Protein AF-A0A0G9MWK0-F1 (afdb_monomer_lite)

Sequence (85 aa):
MHLCALLAGEGAAATDHAGRAGVPAFVPYDLLDPLARLEGKSGAGAFLSSLPDLRLVSAPPGTLADVDRPEDLQAVAEALARRIA

Radius of gyration: 14.68 Å; chains: 1; bounding box: 30×31×36 Å

Organism: NCBI:txid1581420

Foldseek 3Di:
DQVVVLVPDDAKEAEDDPNWRHPPIDHDPVCPVVQVPDDDDPHCTVVLSPDPPYHYTYDPPLPRQDDPDPVSVVVSVVVVVVVVD

Structure (mmCIF, N/CA/C/O backbone):
data_AF-A0A0G9MWK0-F1
#
_entry.id   AF-A0A0G9MWK0-F1
#
loop_
_atom_site.group_PDB
_atom_site.id
_atom_site.type_symbol
_atom_site.label_atom_id
_atom_site.label_alt_id
_atom_site.label_comp_id
_atom_site.label_asym_id
_atom_site.label_entity_id
_atom_site.label_seq_id
_atom_site.pdbx_PDB_ins_code
_atom_site.Cartn_x
_atom_site.Cartn_y
_atom_site.Cartn_z
_atom_site.occupancy
_atom_site.B_iso_or_equiv
_atom_site.auth_seq_id
_atom_site.auth_comp_id
_atom_site.auth_asym_id
_atom_site.auth_atom_id
_atom_site.pdbx_PDB_model_num
ATOM 1 N N . MET A 1 1 ? 3.122 -15.580 -1.443 1.00 82.50 1 MET A N 1
ATOM 2 C CA . MET A 1 1 ? 2.027 -14.888 -2.160 1.00 82.50 1 MET A CA 1
ATOM 3 C C . MET A 1 1 ? 1.775 -13.542 -1.488 1.00 82.50 1 MET A C 1
ATOM 5 O O . MET A 1 1 ? 1.305 -13.540 -0.361 1.00 82.50 1 MET A O 1
ATOM 9 N N . HIS A 1 2 ? 2.134 -12.422 -2.130 1.00 91.12 2 HIS A N 1
ATOM 10 C CA . HIS A 1 2 ? 2.084 -11.075 -1.530 1.00 91.12 2 HIS A CA 1
ATOM 11 C C . HIS A 1 2 ? 0.657 -10.642 -1.127 1.00 91.12 2 HIS A C 1
ATOM 13 O O . HIS A 1 2 ? 0.444 -10.223 0.005 1.00 91.12 2 HIS A O 1
ATOM 19 N N . LEU A 1 3 ? -0.345 -10.879 -1.986 1.00 90.75 3 LEU A N 1
ATOM 20 C CA . LEU A 1 3 ? -1.754 -10.589 -1.671 1.00 90.75 3 LEU A CA 1
ATOM 21 C C . LEU A 1 3 ? -2.266 -11.360 -0.444 1.00 90.75 3 LEU A C 1
ATOM 23 O O . LEU A 1 3 ? -2.923 -10.787 0.416 1.00 90.75 3 LEU A O 1
ATOM 27 N N . CYS A 1 4 ? -1.920 -12.644 -0.311 1.00 93.69 4 CYS A N 1
ATOM 28 C CA . CYS A 1 4 ? -2.292 -13.422 0.875 1.00 93.69 4 CYS A CA 1
ATOM 29 C C . CYS A 1 4 ? -1.644 -12.872 2.155 1.00 93.69 4 CYS A C 1
ATOM 31 O O . CYS A 1 4 ? -2.242 -12.960 3.219 1.00 93.69 4 CYS A O 1
ATOM 33 N N . ALA A 1 5 ? -0.439 -12.301 2.064 1.00 94.19 5 ALA A N 1
ATOM 34 C CA . ALA A 1 5 ? 0.241 -11.699 3.210 1.00 94.19 5 ALA A CA 1
ATOM 35 C C . ALA A 1 5 ? -0.387 -10.360 3.641 1.00 94.19 5 ALA A C 1
ATOM 37 O O . ALA A 1 5 ? -0.368 -10.049 4.833 1.00 94.19 5 ALA A O 1
ATOM 38 N N . LEU A 1 6 ? -0.982 -9.608 2.705 1.00 94.75 6 LEU A N 1
ATOM 39 C CA . LEU A 1 6 ? -1.796 -8.424 3.015 1.00 94.75 6 LEU A CA 1
ATOM 40 C C . LEU A 1 6 ? -3.089 -8.792 3.756 1.00 94.75 6 LEU A C 1
ATOM 42 O O . LEU A 1 6 ? -3.513 -8.054 4.632 1.00 94.75 6 LEU A O 1
ATOM 46 N N . LEU A 1 7 ? -3.679 -9.949 3.448 1.00 94.38 7 LEU A N 1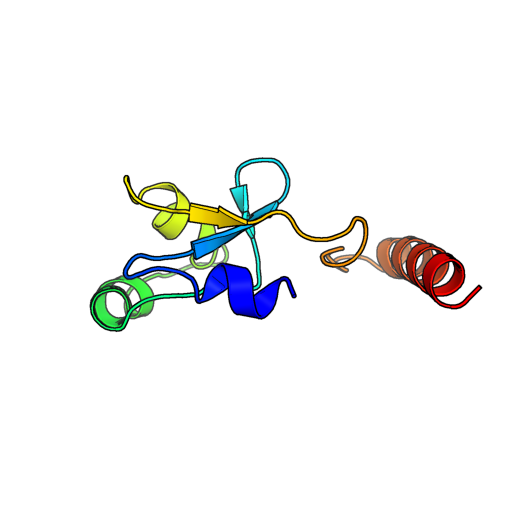
ATOM 47 C CA . LEU A 1 7 ? -4.878 -10.464 4.125 1.00 94.38 7 LEU A CA 1
ATOM 48 C C . LEU A 1 7 ? -4.575 -11.178 5.454 1.00 94.38 7 LEU A C 1
ATOM 50 O O . LEU A 1 7 ? -5.492 -11.584 6.163 1.00 94.38 7 LEU A O 1
ATOM 54 N N . ALA A 1 8 ? -3.300 -11.394 5.783 1.00 90.62 8 ALA A N 1
ATOM 55 C CA . ALA A 1 8 ? -2.902 -12.119 6.981 1.00 90.62 8 ALA A CA 1
ATOM 56 C C . ALA A 1 8 ? -2.959 -11.195 8.208 1.00 90.62 8 ALA A C 1
ATOM 58 O O . ALA A 1 8 ? -1.948 -10.616 8.604 1.00 90.62 8 ALA A O 1
ATOM 59 N N . GLY A 1 9 ? -4.142 -11.050 8.802 1.00 85.75 9 GLY A N 1
ATOM 60 C CA . GLY A 1 9 ? -4.368 -10.275 10.022 1.00 85.75 9 GLY A CA 1
ATOM 61 C C . GLY A 1 9 ? -5.766 -9.664 10.076 1.00 85.75 9 GLY A C 1
ATOM 62 O O . GLY A 1 9 ? -6.538 -9.783 9.132 1.00 85.75 9 GLY A O 1
ATOM 63 N N . GLU A 1 10 ? -6.080 -9.013 11.195 1.00 85.81 10 GLU A N 1
ATOM 64 C CA . GLU A 1 10 ? -7.371 -8.336 11.403 1.00 85.81 10 GLU A CA 1
ATOM 65 C C . GLU A 1 10 ? -7.300 -6.827 11.104 1.00 85.81 10 GLU A C 1
ATOM 67 O O . GLU A 1 10 ? -8.314 -6.207 10.798 1.00 85.81 10 GLU A O 1
ATOM 72 N N . GLY A 1 11 ? -6.098 -6.242 11.158 1.00 93.38 11 GLY A N 1
ATOM 73 C CA . GLY A 1 11 ? -5.855 -4.819 10.914 1.00 93.38 11 GLY A CA 1
ATOM 74 C C . GLY A 1 11 ? -5.539 -4.478 9.457 1.00 93.38 11 GLY A C 1
ATOM 75 O O . GLY A 1 11 ? -5.378 -5.352 8.603 1.00 93.38 11 GLY A O 1
ATOM 76 N N . ALA A 1 12 ? -5.408 -3.180 9.179 1.00 97.44 12 ALA A N 1
ATOM 77 C CA . ALA A 1 12 ? -5.015 -2.700 7.860 1.00 97.44 12 ALA A CA 1
ATOM 78 C C . ALA A 1 12 ? -3.593 -3.153 7.498 1.00 97.44 12 ALA A C 1
ATOM 80 O O . ALA A 1 12 ? -2.683 -3.180 8.334 1.00 97.44 12 ALA A O 1
ATOM 81 N N . ALA A 1 13 ? -3.387 -3.456 6.221 1.00 97.75 13 ALA A N 1
ATOM 82 C CA . ALA A 1 13 ? -2.073 -3.771 5.688 1.00 97.75 13 ALA A CA 1
ATOM 83 C C . ALA A 1 13 ? -1.851 -3.030 4.376 1.00 97.75 13 ALA A C 1
ATOM 85 O O . ALA A 1 13 ? -2.766 -2.879 3.574 1.00 97.75 13 ALA A O 1
ATOM 86 N N . ALA A 1 14 ? -0.629 -2.592 4.127 1.00 96.94 14 ALA A N 1
ATOM 87 C CA . ALA A 1 14 ? -0.252 -1.965 2.874 1.00 96.94 14 ALA A CA 1
ATOM 88 C C . ALA A 1 14 ? 1.041 -2.574 2.363 1.00 96.94 14 ALA A C 1
ATOM 90 O O . ALA A 1 14 ? 1.824 -3.1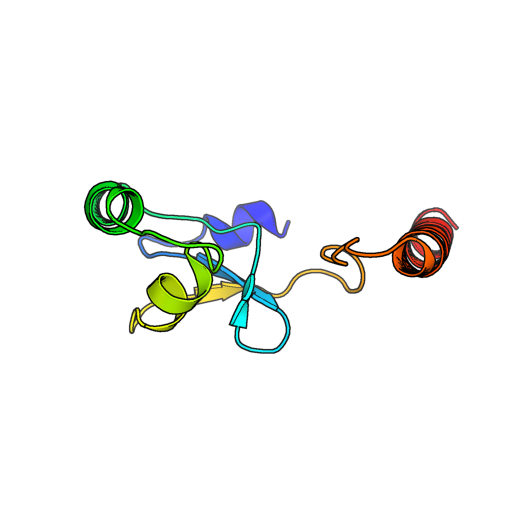68 3.110 1.00 96.94 14 ALA A O 1
ATOM 91 N N . THR A 1 15 ? 1.266 -2.422 1.071 1.00 95.62 15 THR A N 1
ATOM 92 C CA . THR A 1 15 ? 2.546 -2.812 0.513 1.00 95.62 15 THR A CA 1
ATOM 93 C C . THR A 1 15 ? 3.612 -1.820 0.953 1.00 95.62 15 THR A C 1
ATOM 95 O O . THR A 1 15 ? 3.364 -0.617 0.958 1.00 95.62 15 THR A O 1
ATOM 98 N N . ASP A 1 16 ? 4.789 -2.307 1.333 1.00 93.81 16 ASP A N 1
ATOM 99 C CA . ASP A 1 16 ? 5.915 -1.434 1.651 1.00 93.81 16 ASP A CA 1
ATOM 100 C C . ASP A 1 16 ? 6.433 -0.755 0.375 1.00 93.81 16 ASP A C 1
ATOM 102 O O . ASP A 1 16 ? 7.026 -1.398 -0.496 1.00 93.81 16 ASP A O 1
ATOM 106 N N . HIS A 1 17 ? 6.207 0.553 0.279 1.00 89.69 17 HIS A N 1
ATOM 107 C CA . HIS A 1 17 ? 6.767 1.413 -0.750 1.00 89.69 17 HIS A CA 1
ATOM 108 C C . HIS A 1 17 ? 7.774 2.369 -0.104 1.00 89.69 17 HIS A C 1
ATOM 110 O O . HIS A 1 17 ? 7.440 3.489 0.287 1.00 89.69 17 HIS A O 1
ATOM 116 N N . ALA A 1 18 ? 9.015 1.900 0.044 1.00 87.00 18 ALA A N 1
ATOM 117 C CA . ALA A 1 18 ? 10.118 2.660 0.637 1.00 87.00 18 ALA A CA 1
ATOM 118 C C . ALA A 1 18 ? 9.786 3.247 2.029 1.00 87.00 18 ALA A C 1
ATOM 120 O O . ALA A 1 18 ? 10.056 4.417 2.310 1.00 87.00 18 ALA A O 1
ATOM 121 N N . GLY A 1 19 ? 9.177 2.438 2.899 1.00 86.81 19 GLY A N 1
ATOM 122 C CA . GLY A 1 19 ? 8.771 2.813 4.254 1.00 86.81 19 GLY A CA 1
ATOM 123 C C . GLY A 1 19 ? 7.421 3.527 4.335 1.00 86.81 19 GLY A C 1
ATOM 124 O O . GLY A 1 19 ? 7.061 4.025 5.400 1.00 86.81 19 GLY A O 1
ATOM 125 N N . ARG A 1 20 ? 6.675 3.607 3.228 1.00 89.06 20 ARG A N 1
ATOM 126 C CA . ARG A 1 20 ? 5.333 4.203 3.163 1.00 89.06 20 ARG A CA 1
ATOM 127 C C . ARG A 1 20 ? 4.290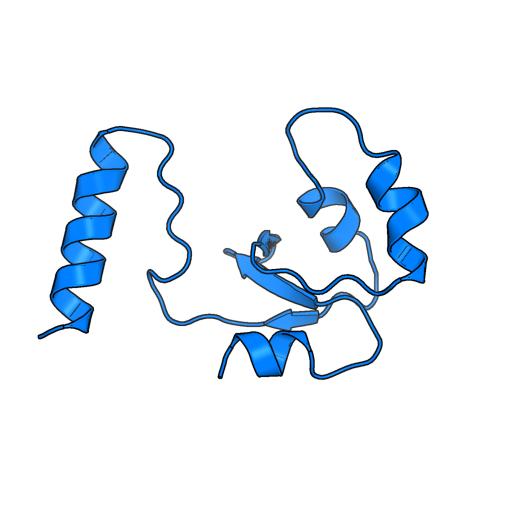 3.164 2.774 1.00 89.06 20 ARG A C 1
ATOM 129 O O . ARG A 1 20 ? 4.601 2.180 2.107 1.00 89.06 20 ARG A O 1
ATOM 136 N N . ALA A 1 21 ? 3.040 3.427 3.149 1.00 94.12 21 ALA A N 1
ATOM 137 C CA . ALA A 1 21 ? 1.897 2.648 2.692 1.00 94.12 21 ALA A CA 1
ATOM 138 C C . ALA A 1 21 ? 1.705 2.807 1.172 1.00 94.12 21 ALA A C 1
ATOM 140 O O . ALA A 1 21 ? 1.315 3.875 0.699 1.00 94.12 21 ALA A O 1
ATOM 141 N N . GLY A 1 22 ? 1.980 1.740 0.426 1.00 92.38 22 GLY A N 1
ATOM 142 C CA . GLY A 1 22 ? 1.775 1.626 -1.014 1.00 92.38 22 GLY A CA 1
ATOM 143 C C . GLY A 1 22 ? 0.650 0.659 -1.383 1.00 92.38 22 GLY A C 1
ATOM 144 O O . GLY A 1 22 ? 0.082 -0.041 -0.539 1.00 92.38 22 GLY A O 1
ATOM 145 N N . VAL A 1 23 ? 0.334 0.617 -2.676 1.00 92.44 23 VAL A N 1
ATOM 146 C CA . VAL A 1 23 ? -0.657 -0.307 -3.241 1.00 92.44 23 VAL A CA 1
ATOM 147 C C . VAL A 1 23 ? -0.030 -1.664 -3.594 1.00 92.44 23 VAL A C 1
ATOM 149 O O . VAL A 1 23 ? 1.154 -1.704 -3.918 1.00 92.44 23 VAL A O 1
ATOM 152 N N . PRO A 1 24 ? -0.811 -2.762 -3.597 1.00 93.81 24 PRO A N 1
ATOM 153 C CA . PRO A 1 24 ? -2.157 -2.864 -3.030 1.00 93.81 24 PRO A CA 1
ATOM 154 C C . PRO A 1 24 ? -2.154 -2.741 -1.497 1.00 93.81 24 PRO A C 1
ATOM 156 O O . PRO A 1 24 ? -1.154 -3.017 -0.834 1.00 93.81 24 PRO A O 1
ATOM 159 N N . ALA A 1 25 ? -3.298 -2.334 -0.944 1.00 95.50 25 ALA A N 1
ATOM 160 C CA . ALA A 1 25 ? -3.545 -2.270 0.492 1.00 95.50 25 ALA A CA 1
ATOM 161 C C . ALA A 1 25 ? -4.837 -3.020 0.844 1.00 95.50 25 ALA A C 1
ATOM 163 O O . ALA A 1 25 ? -5.809 -2.993 0.088 1.00 95.50 25 ALA A O 1
ATOM 164 N N . PHE A 1 26 ? -4.835 -3.690 1.990 1.00 96.56 26 PHE A N 1
ATOM 165 C CA . PHE A 1 26 ? -6.007 -4.250 2.642 1.00 96.56 26 PHE A CA 1
ATOM 166 C C . PHE A 1 26 ? -6.526 -3.258 3.685 1.00 96.56 26 PHE A C 1
ATOM 168 O O . PHE A 1 26 ? -5.780 -2.825 4.567 1.00 96.56 26 PHE A O 1
ATOM 175 N N . VAL A 1 27 ? -7.809 -2.917 3.583 1.00 95.62 27 VAL A N 1
ATOM 176 C CA . VAL A 1 27 ? -8.501 -2.029 4.521 1.00 95.62 27 VAL A CA 1
ATOM 177 C C . VAL A 1 27 ? -9.698 -2.770 5.127 1.00 95.62 27 VAL A C 1
ATOM 179 O O . VAL A 1 27 ? -10.565 -3.220 4.373 1.00 95.62 27 VAL A O 1
ATOM 182 N N . PRO A 1 28 ? -9.752 -2.950 6.459 1.00 95.06 28 PRO A N 1
ATOM 183 C CA . PRO A 1 28 ? -10.922 -3.515 7.115 1.00 95.06 28 PRO A CA 1
ATOM 184 C C . PRO A 1 28 ? -12.132 -2.574 7.015 1.00 95.06 28 PRO A C 1
ATOM 186 O O . PRO A 1 28 ? -12.015 -1.381 6.724 1.00 95.06 28 PRO A O 1
ATOM 189 N N . TYR A 1 29 ? -13.320 -3.150 7.201 1.00 95.25 29 TYR A N 1
ATOM 190 C CA . TYR A 1 29 ? -14.601 -2.484 6.950 1.00 95.25 29 TYR A CA 1
ATOM 191 C C . TYR A 1 29 ? -14.805 -1.210 7.787 1.00 95.25 29 TYR A C 1
ATOM 193 O O . TYR A 1 29 ? -15.347 -0.222 7.300 1.00 95.25 29 TYR A O 1
ATOM 201 N N . ASP A 1 30 ? -14.346 -1.218 9.035 1.00 94.81 30 ASP A N 1
ATOM 202 C CA . ASP A 1 30 ? -14.413 -0.096 9.976 1.00 94.81 30 ASP A CA 1
ATOM 203 C C . ASP A 1 30 ? -13.632 1.144 9.511 1.00 94.81 30 ASP A C 1
ATOM 205 O O . ASP A 1 30 ? -13.956 2.265 9.905 1.00 94.81 30 ASP A O 1
ATOM 209 N N . LEU A 1 31 ? -12.653 0.971 8.621 1.00 95.31 31 LEU A N 1
ATOM 210 C CA . LEU A 1 31 ? -11.902 2.075 8.028 1.00 95.31 31 LEU A CA 1
ATOM 211 C C . LEU A 1 31 ? -12.548 2.649 6.762 1.00 95.31 31 LEU A C 1
ATOM 213 O O . LEU A 1 31 ? -12.080 3.675 6.270 1.00 95.31 31 LEU A O 1
ATOM 217 N N . LEU A 1 32 ? -13.621 2.053 6.229 1.00 95.12 32 LEU A N 1
ATOM 218 C CA . LEU A 1 32 ? -14.257 2.552 5.005 1.00 95.12 32 LEU A CA 1
ATOM 219 C C . LEU A 1 32 ? -14.859 3.950 5.188 1.00 95.12 32 LEU A C 1
ATOM 221 O O . LEU A 1 32 ? -14.671 4.807 4.328 1.00 95.12 32 LEU A O 1
ATOM 225 N N . ASP A 1 33 ? -15.518 4.209 6.317 1.00 96.06 33 ASP A N 1
ATOM 226 C CA . ASP A 1 33 ? -16.123 5.510 6.624 1.00 96.06 33 ASP A CA 1
ATOM 227 C C . ASP A 1 33 ? -15.107 6.667 6.667 1.00 96.06 33 ASP A C 1
ATOM 229 O O . ASP A 1 33 ? -15.335 7.678 5.994 1.00 96.06 33 ASP A O 1
ATOM 233 N N . PRO A 1 34 ? -13.989 6.586 7.420 1.00 94.50 34 PRO A N 1
ATOM 234 C CA . PRO A 1 34 ? -12.981 7.642 7.392 1.00 94.50 34 PRO A CA 1
ATOM 235 C C . PRO A 1 34 ? -12.280 7.752 6.031 1.00 94.50 34 PRO A C 1
ATOM 237 O O . PRO A 1 34 ? -12.004 8.869 5.595 1.00 94.50 34 PRO A O 1
ATOM 240 N N . LEU A 1 35 ? -12.047 6.638 5.324 1.00 94.56 35 LEU A N 1
ATOM 241 C CA . LEU A 1 35 ? -11.456 6.650 3.979 1.00 94.56 35 LEU A CA 1
ATOM 242 C C . LEU A 1 35 ? -12.353 7.351 2.950 1.00 94.56 35 LEU A C 1
ATOM 244 O O . LEU A 1 35 ? -11.854 8.106 2.120 1.00 94.56 35 LEU A O 1
ATOM 248 N N . ALA A 1 36 ? -13.669 7.144 3.021 1.00 94.75 36 ALA A N 1
ATOM 249 C CA . ALA A 1 36 ? -14.641 7.757 2.116 1.00 94.75 36 ALA A CA 1
ATOM 250 C C . ALA A 1 36 ? -14.738 9.284 2.271 1.00 94.75 36 ALA A C 1
ATOM 252 O O . ALA A 1 36 ? -15.233 9.963 1.375 1.00 94.75 36 ALA A O 1
ATOM 253 N N . ARG A 1 37 ? -14.269 9.825 3.402 1.00 95.12 37 ARG A N 1
ATOM 254 C CA . ARG A 1 37 ? -14.225 11.268 3.684 1.00 95.12 37 ARG A CA 1
ATOM 255 C C . ARG A 1 37 ? -12.906 11.919 3.273 1.00 95.12 37 ARG A C 1
ATOM 257 O O . ARG A 1 37 ? -12.758 13.124 3.455 1.00 95.12 37 ARG A O 1
ATOM 264 N N . LEU A 1 38 ? -11.934 11.147 2.780 1.00 94.88 38 LEU A N 1
ATOM 265 C CA . LEU A 1 38 ? -10.676 11.707 2.303 1.00 94.88 38 LEU A CA 1
ATOM 266 C C . LEU A 1 38 ? -10.909 12.530 1.037 1.00 94.88 38 LEU A C 1
ATOM 268 O O . LEU A 1 38 ? -11.573 12.096 0.098 1.00 94.88 38 LEU A O 1
ATOM 272 N N . GLU A 1 39 ? -10.290 13.702 1.002 1.00 93.50 39 GLU A N 1
ATOM 273 C CA . GLU A 1 39 ? -10.325 14.611 -0.136 1.00 93.50 39 GLU A CA 1
ATOM 274 C C . GLU A 1 39 ? -8.910 14.862 -0.672 1.00 93.50 39 GLU A C 1
ATOM 276 O O . GLU A 1 39 ? -7.902 14.664 0.011 1.00 93.50 39 GLU A O 1
ATOM 281 N N . GLY A 1 40 ? -8.829 15.337 -1.915 1.00 89.69 40 GLY A N 1
ATOM 282 C CA . GLY A 1 40 ? -7.567 15.681 -2.563 1.00 89.69 40 GLY A CA 1
ATOM 283 C C . GLY A 1 40 ? -6.921 14.527 -3.334 1.00 89.69 40 GLY A C 1
ATOM 284 O O . GLY A 1 40 ? -7.538 13.508 -3.628 1.00 89.69 40 GLY A O 1
ATOM 285 N N . LYS A 1 41 ? -5.660 14.732 -3.736 1.00 83.88 41 LYS A N 1
ATOM 286 C CA . LYS A 1 41 ? -4.950 13.862 -4.696 1.00 83.88 41 LYS A CA 1
ATOM 287 C C . LYS A 1 41 ? -4.002 12.849 -4.054 1.00 83.88 41 LYS A C 1
ATOM 289 O O . LYS A 1 41 ? -3.485 11.987 -4.750 1.00 83.88 41 LYS A O 1
ATOM 294 N N . SER A 1 42 ? -3.748 12.953 -2.751 1.00 82.25 42 SER A N 1
ATOM 295 C CA . SER A 1 42 ? -2.769 12.113 -2.045 1.00 82.25 42 SER A CA 1
ATOM 296 C C . SER A 1 42 ? -3.284 10.712 -1.697 1.00 82.25 42 SER A C 1
ATOM 298 O O . SER A 1 42 ? -2.513 9.885 -1.213 1.00 82.25 42 SER A O 1
ATOM 300 N N . GLY A 1 43 ? -4.576 10.445 -1.916 1.00 88.94 43 GLY A N 1
ATOM 301 C CA . GLY A 1 43 ? -5.204 9.163 -1.609 1.00 88.94 43 GLY A CA 1
ATOM 302 C C . GLY A 1 43 ? -5.109 8.779 -0.128 1.00 88.94 43 GLY A C 1
ATOM 303 O O . GLY A 1 43 ? -4.954 9.623 0.754 1.00 88.94 43 GLY A O 1
ATOM 304 N N . ALA A 1 44 ? -5.187 7.474 0.138 1.00 93.00 44 ALA A N 1
ATOM 305 C CA . ALA A 1 44 ? -5.215 6.916 1.489 1.00 93.00 44 ALA A CA 1
ATOM 306 C C . ALA A 1 44 ? -3.833 6.775 2.154 1.00 93.00 44 ALA A C 1
ATOM 308 O O . ALA A 1 44 ? -3.767 6.442 3.334 1.00 93.00 44 ALA A O 1
ATOM 309 N N . GLY A 1 45 ? -2.724 7.017 1.442 1.00 92.62 45 GLY A N 1
ATOM 310 C CA . GLY A 1 45 ? -1.377 6.679 1.927 1.00 92.62 45 GLY A CA 1
ATOM 311 C C . GLY A 1 45 ? -1.007 7.349 3.255 1.00 92.62 45 GLY A C 1
ATOM 312 O O . GLY A 1 45 ? -0.502 6.690 4.166 1.00 92.62 45 GLY A O 1
ATOM 313 N N . ALA A 1 46 ? -1.313 8.643 3.400 1.00 91.88 46 ALA A N 1
ATOM 314 C CA . ALA A 1 46 ? -1.063 9.385 4.638 1.00 91.88 46 ALA A CA 1
ATOM 315 C C . ALA A 1 46 ? -1.954 8.905 5.795 1.00 91.88 46 ALA A C 1
ATOM 317 O O . ALA A 1 46 ? -1.472 8.749 6.914 1.00 91.88 46 ALA A O 1
ATOM 318 N N . PHE A 1 47 ? -3.229 8.622 5.511 1.00 93.94 47 PHE A N 1
ATOM 319 C CA . PHE A 1 47 ? -4.165 8.075 6.491 1.00 93.94 47 PHE A CA 1
ATOM 320 C C . PHE A 1 47 ? -3.700 6.704 6.991 1.00 93.94 47 PHE A C 1
ATOM 322 O O . PHE A 1 47 ? -3.556 6.509 8.194 1.00 93.94 47 PHE A O 1
ATOM 329 N N . LEU A 1 48 ? -3.374 5.780 6.084 1.00 95.00 48 LEU A N 1
ATOM 330 C CA . LEU A 1 48 ? -2.896 4.446 6.451 1.00 95.00 48 LEU A CA 1
ATOM 331 C C . LEU A 1 48 ? -1.605 4.518 7.268 1.00 95.00 48 LEU A C 1
ATOM 333 O O . LEU A 1 48 ? -1.501 3.851 8.290 1.00 95.00 48 LEU A O 1
ATOM 337 N N . SER A 1 49 ? -0.660 5.377 6.872 1.00 93.25 49 SER A N 1
ATOM 338 C CA . SER A 1 49 ? 0.610 5.561 7.594 1.00 93.25 49 SER A CA 1
ATOM 339 C C . SER A 1 49 ? 0.438 6.160 8.998 1.00 93.25 49 SER A C 1
ATOM 341 O O . SER A 1 49 ? 1.379 6.132 9.784 1.00 93.25 49 SER A O 1
ATOM 343 N N . SER A 1 50 ? -0.737 6.717 9.313 1.00 93.19 50 SER A N 1
ATOM 344 C CA . SER A 1 50 ? -1.057 7.233 10.649 1.00 93.19 50 SER A CA 1
ATOM 345 C C . SER A 1 50 ? -1.618 6.173 11.603 1.00 93.19 50 SER A C 1
ATOM 347 O O . SER A 1 50 ? -1.712 6.428 12.803 1.00 93.19 50 SER A O 1
ATOM 349 N N . LEU A 1 51 ? -1.993 4.992 11.095 1.00 94.50 51 LEU A N 1
ATOM 350 C CA . LEU A 1 51 ? -2.546 3.917 11.914 1.00 94.50 51 LEU A CA 1
ATOM 351 C C . LEU A 1 51 ? -1.424 3.238 12.721 1.00 94.50 51 LEU A C 1
ATOM 353 O O . LEU A 1 51 ? -0.441 2.796 12.122 1.00 94.50 51 LEU A O 1
ATOM 357 N N . PRO A 1 52 ? -1.564 3.097 14.053 1.00 92.06 52 PRO A N 1
ATOM 358 C CA . PRO A 1 52 ? -0.522 2.509 14.900 1.00 92.06 52 PRO A CA 1
ATOM 359 C C . PRO A 1 52 ? -0.252 1.034 14.576 1.00 92.06 52 PRO A C 1
ATOM 361 O O . PRO A 1 52 ? 0.881 0.578 14.698 1.00 92.06 52 PRO A O 1
ATOM 364 N N . ASP A 1 53 ? -1.277 0.321 14.105 1.00 92.06 53 ASP A N 1
ATOM 365 C CA . ASP A 1 53 ? -1.225 -1.114 13.821 1.00 92.06 53 ASP A CA 1
ATOM 366 C C . ASP A 1 53 ? -1.135 -1.421 12.314 1.00 92.06 53 ASP A C 1
ATOM 368 O O . ASP A 1 53 ? -1.457 -2.531 11.880 1.00 92.06 53 ASP A O 1
ATOM 372 N N . LEU A 1 54 ? -0.710 -0.450 11.488 1.00 96.38 54 LEU A N 1
ATOM 373 C CA . LEU A 1 54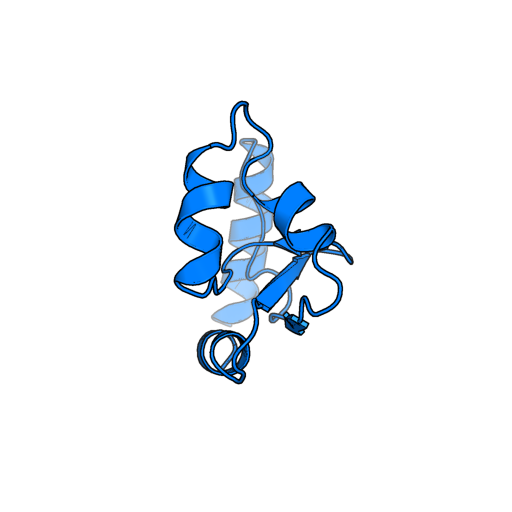 ? -0.496 -0.694 10.061 1.00 96.38 54 LEU A CA 1
ATOM 374 C C . LEU A 1 54 ? 0.607 -1.738 9.864 1.00 96.38 54 LEU A C 1
ATOM 376 O O . LEU A 1 54 ? 1.763 -1.543 10.242 1.00 96.38 54 LEU A O 1
ATOM 380 N N . ARG A 1 55 ? 0.277 -2.812 9.150 1.00 96.88 55 ARG A N 1
ATOM 381 C CA . ARG A 1 55 ? 1.270 -3.780 8.684 1.00 96.88 55 ARG A CA 1
ATOM 382 C C . ARG A 1 55 ? 1.802 -3.405 7.307 1.00 96.88 55 ARG A C 1
ATOM 384 O O . ARG A 1 55 ? 1.039 -3.337 6.347 1.00 96.88 55 ARG A O 1
ATOM 391 N N . LEU A 1 56 ? 3.118 -3.256 7.188 1.00 95.94 56 LEU A N 1
ATOM 392 C CA . LEU A 1 56 ? 3.788 -3.133 5.894 1.00 95.94 56 LEU A CA 1
ATOM 393 C C . LEU A 1 56 ? 4.267 -4.500 5.407 1.00 95.94 56 LEU A C 1
ATOM 395 O O . LEU A 1 56 ? 4.939 -5.238 6.128 1.00 95.94 56 LEU A O 1
ATOM 399 N N . VAL A 1 57 ? 3.902 -4.843 4.175 1.00 95.62 57 VAL A N 1
ATOM 400 C CA . VAL A 1 57 ? 4.229 -6.126 3.552 1.00 95.62 57 VAL A CA 1
ATOM 401 C C . VAL A 1 57 ? 5.152 -5.881 2.370 1.00 95.62 57 VAL A C 1
ATOM 403 O O . VAL A 1 57 ? 4.781 -5.202 1.416 1.00 95.62 57 VAL A O 1
ATOM 406 N N . SER A 1 58 ? 6.345 -6.470 2.390 1.00 93.75 58 SER A N 1
ATOM 407 C CA . SER A 1 58 ? 7.272 -6.365 1.264 1.00 93.75 58 SER A CA 1
ATOM 408 C C . SER A 1 58 ? 6.713 -7.060 0.016 1.00 93.75 58 SER A C 1
ATOM 410 O O . SER A 1 58 ? 6.128 -8.150 0.086 1.00 93.75 58 SER A O 1
ATOM 412 N N . ALA A 1 59 ? 6.925 -6.446 -1.144 1.00 89.69 59 ALA A N 1
ATOM 413 C CA . ALA A 1 59 ? 6.658 -7.045 -2.446 1.00 89.69 59 ALA A CA 1
ATOM 414 C C . ALA A 1 59 ? 7.976 -7.304 -3.196 1.00 89.69 59 ALA A C 1
ATOM 416 O O . ALA A 1 59 ? 8.989 -6.664 -2.903 1.00 89.69 59 ALA A O 1
ATOM 417 N N . PRO A 1 60 ? 7.998 -8.231 -4.171 1.00 84.06 60 PRO A N 1
ATOM 418 C CA . PRO A 1 60 ? 9.174 -8.422 -5.009 1.00 84.06 60 PRO A CA 1
ATOM 419 C C . PRO A 1 60 ? 9.571 -7.117 -5.725 1.00 84.06 60 PRO A C 1
ATOM 421 O O . PRO A 1 60 ? 8.683 -6.385 -6.179 1.00 84.06 60 PRO A O 1
ATOM 424 N N . PRO A 1 61 ? 10.874 -6.834 -5.896 1.00 77.31 61 PRO A N 1
ATOM 425 C CA . PRO A 1 61 ? 11.332 -5.635 -6.592 1.00 77.31 61 PRO A CA 1
ATOM 426 C C . PRO A 1 61 ? 10.694 -5.473 -7.979 1.00 77.31 61 PRO A C 1
ATOM 428 O O . PRO A 1 61 ? 10.496 -6.450 -8.707 1.00 77.31 61 PRO A O 1
ATOM 431 N N . GLY A 1 62 ? 10.359 -4.232 -8.338 1.00 74.44 62 GLY A N 1
ATOM 432 C CA . GLY A 1 62 ? 9.786 -3.889 -9.644 1.00 74.44 62 GLY A CA 1
ATOM 433 C C . GLY A 1 62 ? 8.323 -4.300 -9.855 1.00 74.44 62 GLY A C 1
ATOM 434 O O . GLY A 1 62 ? 7.832 -4.187 -10.970 1.00 74.44 62 GLY A O 1
ATOM 435 N N . THR A 1 63 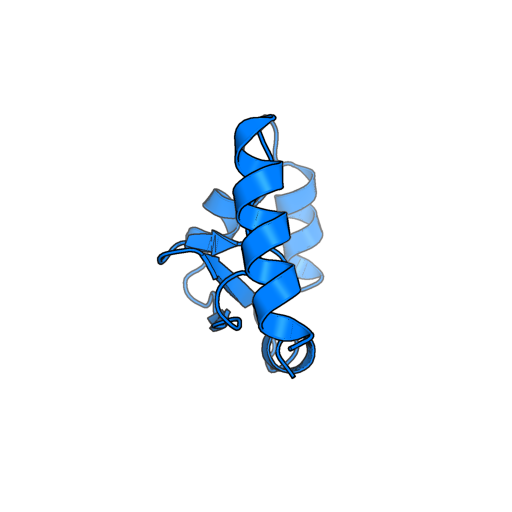? 7.615 -4.780 -8.824 1.00 78.06 63 THR A N 1
ATOM 436 C CA . THR A 1 63 ? 6.176 -5.116 -8.930 1.00 78.06 63 THR A CA 1
ATOM 437 C C . THR A 1 63 ? 5.235 -3.928 -8.754 1.00 78.06 63 THR A C 1
ATOM 439 O O . THR A 1 63 ? 4.059 -4.052 -9.074 1.00 78.06 63 THR A O 1
ATOM 442 N N . LEU A 1 64 ? 5.751 -2.801 -8.261 1.00 80.06 64 LEU A N 1
ATOM 443 C CA . LEU A 1 64 ? 4.981 -1.625 -7.840 1.00 80.06 64 LEU A CA 1
ATOM 444 C C . LEU A 1 64 ? 5.534 -0.334 -8.450 1.00 80.06 64 LEU A C 1
ATOM 446 O O . LEU A 1 64 ? 5.517 0.713 -7.811 1.00 80.06 64 LEU A O 1
ATOM 450 N N . ALA A 1 65 ? 6.171 -0.434 -9.614 1.00 86.31 65 ALA A N 1
ATOM 451 C CA . ALA A 1 65 ? 6.709 0.743 -10.270 1.00 86.31 65 ALA A CA 1
ATOM 452 C C . ALA A 1 65 ? 5.544 1.615 -10.752 1.00 86.31 65 ALA A C 1
ATOM 454 O O . ALA A 1 65 ? 4.724 1.152 -11.549 1.00 86.31 65 ALA A O 1
ATOM 455 N N . ASP A 1 66 ? 5.481 2.847 -10.255 1.00 87.62 66 ASP A N 1
ATOM 456 C CA . ASP A 1 66 ? 4.552 3.850 -10.760 1.00 87.62 66 ASP A CA 1
ATOM 457 C C . ASP A 1 66 ? 4.988 4.295 -12.162 1.00 87.62 66 ASP A C 1
ATOM 459 O O . ASP A 1 66 ? 6.180 4.366 -12.471 1.00 87.62 66 ASP A O 1
ATOM 463 N N . VAL A 1 67 ? 4.007 4.551 -13.026 1.00 91.81 67 VAL A N 1
ATOM 464 C CA . VAL A 1 67 ? 4.218 5.025 -14.398 1.00 91.81 67 VAL A CA 1
ATOM 465 C C . VAL A 1 67 ? 3.527 6.374 -14.526 1.00 91.81 67 VAL A C 1
ATOM 467 O O . VAL A 1 67 ? 2.371 6.455 -14.941 1.00 91.81 67 VAL A O 1
ATOM 470 N N . ASP A 1 68 ? 4.235 7.429 -14.136 1.00 93.12 68 ASP A N 1
ATOM 471 C CA . ASP A 1 68 ? 3.719 8.801 -14.140 1.00 93.12 68 ASP A CA 1
ATOM 472 C C . ASP A 1 68 ? 4.136 9.563 -15.402 1.00 93.12 68 ASP A C 1
ATOM 474 O O . ASP A 1 68 ? 3.500 10.547 -15.797 1.00 93.12 68 ASP A O 1
ATOM 478 N N . ARG A 1 69 ? 5.224 9.123 -16.040 1.00 95.88 69 ARG A N 1
ATOM 479 C CA . ARG A 1 69 ? 5.853 9.778 -17.182 1.00 95.88 69 ARG A CA 1
ATOM 480 C C . ARG A 1 69 ? 6.199 8.789 -18.294 1.00 95.88 69 ARG A C 1
ATOM 482 O O . ARG A 1 69 ? 6.358 7.595 -18.041 1.00 95.88 69 ARG A O 1
ATOM 489 N N . PRO A 1 70 ? 6.372 9.266 -19.540 1.00 95.38 70 PRO A N 1
ATOM 490 C CA . PRO A 1 70 ? 6.775 8.404 -20.648 1.00 95.38 70 PRO A CA 1
ATOM 491 C C . PRO A 1 70 ? 8.079 7.639 -20.389 1.00 95.38 70 PRO A C 1
ATOM 493 O O . PRO A 1 70 ? 8.186 6.482 -20.789 1.00 95.38 70 PRO A O 1
ATOM 496 N N . GLU A 1 71 ? 9.054 8.248 -19.709 1.00 94.38 71 GLU A N 1
ATOM 497 C CA . GLU A 1 71 ? 10.317 7.590 -19.361 1.00 94.38 71 GLU A CA 1
ATOM 498 C C . GLU A 1 71 ? 10.150 6.384 -18.417 1.00 94.38 71 GLU A C 1
ATOM 500 O O . GLU A 1 71 ? 10.928 5.430 -18.506 1.00 94.38 71 GLU A O 1
ATOM 505 N N . ASP A 1 72 ? 9.106 6.363 -17.585 1.00 93.75 72 ASP A N 1
ATOM 506 C CA . ASP A 1 72 ? 8.853 5.271 -16.639 1.00 93.75 72 ASP A CA 1
ATOM 507 C C . ASP A 1 72 ? 8.458 3.973 -17.364 1.00 93.75 72 ASP A C 1
ATOM 509 O O . ASP A 1 72 ? 8.753 2.872 -16.894 1.00 93.75 72 ASP A O 1
ATOM 513 N N . LEU A 1 73 ? 7.867 4.074 -18.564 1.00 93.94 73 LEU A N 1
ATOM 514 C CA . LEU A 1 73 ? 7.513 2.912 -19.390 1.00 93.94 73 LEU A CA 1
ATOM 515 C C . LEU A 1 73 ? 8.736 2.068 -19.748 1.00 93.94 73 LEU A C 1
ATOM 517 O O . LEU A 1 73 ? 8.662 0.839 -19.724 1.00 93.94 73 LEU A O 1
ATOM 521 N N . GLN A 1 74 ? 9.862 2.715 -20.061 1.00 92.38 74 GLN A N 1
ATOM 522 C CA . GLN A 1 74 ? 11.099 2.017 -20.404 1.00 92.38 74 GLN A CA 1
ATOM 523 C C . GLN A 1 74 ? 11.640 1.255 -19.188 1.00 92.38 74 GLN A C 1
ATOM 525 O O . GLN A 1 74 ? 11.982 0.076 -19.296 1.00 92.38 74 GLN A O 1
ATOM 530 N N . ALA A 1 75 ? 11.641 1.893 -18.013 1.00 88.06 75 ALA A N 1
ATOM 531 C CA . ALA A 1 75 ? 12.079 1.268 -16.768 1.00 88.06 75 ALA A CA 1
ATOM 532 C C . ALA A 1 75 ? 11.220 0.041 -16.407 1.00 88.06 75 ALA A C 1
ATOM 534 O O . ALA A 1 75 ? 11.750 -1.009 -16.023 1.00 88.06 75 ALA A O 1
ATOM 535 N N . VAL A 1 76 ? 9.897 0.140 -16.581 1.00 90.94 76 VAL A N 1
ATOM 536 C CA . VAL A 1 76 ? 8.970 -0.978 -16.355 1.00 90.94 76 VAL A CA 1
ATOM 537 C C . VAL A 1 76 ? 9.155 -2.087 -17.391 1.00 90.94 76 VAL A C 1
ATOM 539 O O . VAL A 1 76 ? 9.177 -3.262 -17.018 1.00 90.94 76 VAL A O 1
ATOM 542 N N . ALA A 1 77 ? 9.349 -1.752 -18.669 1.00 90.19 77 ALA A N 1
ATOM 543 C CA . ALA A 1 77 ? 9.586 -2.736 -19.727 1.00 90.19 77 ALA A CA 1
ATOM 544 C C . ALA A 1 77 ? 10.847 -3.573 -19.457 1.00 90.19 77 ALA A C 1
ATOM 546 O O . ALA A 1 77 ? 10.821 -4.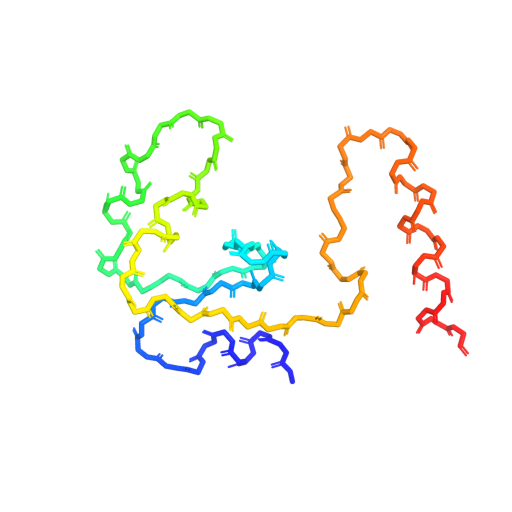801 -19.567 1.00 90.19 77 ALA A O 1
ATOM 547 N N . GLU A 1 78 ? 11.935 -2.935 -19.024 1.00 89.00 78 GLU A N 1
ATOM 548 C CA . GLU A 1 78 ? 13.170 -3.625 -18.645 1.00 89.00 78 GLU A CA 1
ATOM 549 C C . GLU A 1 78 ? 12.989 -4.518 -17.411 1.00 89.00 78 GLU A C 1
ATOM 551 O O . GLU A 1 78 ? 13.511 -5.635 -17.360 1.00 89.00 78 GLU A O 1
ATOM 556 N N . ALA A 1 79 ? 12.237 -4.051 -16.409 1.00 85.62 79 ALA A N 1
ATOM 557 C CA . ALA A 1 79 ? 11.911 -4.850 -15.231 1.00 85.62 79 ALA A CA 1
ATOM 558 C C . ALA A 1 79 ? 11.058 -6.078 -15.580 1.00 85.62 79 ALA A C 1
ATOM 560 O O . ALA A 1 79 ? 11.279 -7.154 -15.019 1.00 85.62 79 ALA A O 1
ATOM 561 N N . LEU A 1 80 ? 10.125 -5.940 -16.526 1.00 85.88 80 LEU A N 1
ATOM 562 C CA . LEU A 1 80 ? 9.291 -7.037 -17.005 1.00 85.88 80 LEU A CA 1
ATOM 563 C C . LEU A 1 80 ? 10.106 -8.066 -17.799 1.00 85.88 80 LEU A C 1
ATOM 565 O O . LEU A 1 80 ? 9.971 -9.262 -17.546 1.00 85.88 80 LEU A O 1
ATOM 569 N N . ALA A 1 81 ? 10.995 -7.622 -18.693 1.00 87.38 81 ALA A N 1
ATOM 570 C CA . ALA A 1 81 ? 11.862 -8.510 -19.470 1.00 87.38 81 ALA A CA 1
ATOM 571 C C . ALA A 1 81 ? 12.728 -9.411 -18.567 1.00 87.38 81 ALA A C 1
ATOM 573 O O . ALA A 1 81 ? 12.836 -10.610 -18.813 1.00 87.38 81 ALA A O 1
ATOM 574 N N . ARG A 1 82 ? 13.262 -8.866 -17.462 1.00 82.94 82 ARG A N 1
ATOM 575 C CA . ARG A 1 82 ? 14.038 -9.628 -16.462 1.00 82.94 82 ARG A CA 1
ATOM 576 C C . ARG A 1 82 ? 13.232 -10.677 -15.684 1.00 82.94 82 ARG A C 1
ATOM 578 O O . ARG A 1 82 ? 13.842 -11.524 -15.046 1.00 82.94 82 ARG A O 1
ATOM 585 N N . ARG A 1 83 ? 11.896 -10.603 -15.668 1.00 76.00 83 ARG A N 1
ATOM 586 C CA . ARG A 1 83 ? 11.023 -11.568 -14.960 1.00 76.00 83 ARG A CA 1
ATOM 587 C C . ARG A 1 83 ? 10.599 -12.752 -15.824 1.00 76.00 83 ARG A C 1
ATOM 589 O O . ARG A 1 83 ? 10.121 -13.738 -15.274 1.00 76.00 83 ARG A O 1
ATOM 596 N N . ILE A 1 84 ? 10.673 -12.599 -17.145 1.00 73.75 84 ILE A N 1
ATOM 597 C CA . ILE A 1 84 ? 10.227 -13.602 -18.124 1.00 73.75 84 ILE A CA 1
ATOM 598 C C . ILE A 1 84 ? 11.422 -14.401 -18.676 1.00 73.75 84 ILE A C 1
ATOM 600 O O . ILE A 1 84 ? 11.225 -15.506 -19.177 1.00 73.75 84 ILE A O 1
ATOM 604 N N . ALA A 1 85 ? 12.636 -13.850 -18.572 1.00 63.34 85 ALA A N 1
ATOM 605 C CA . ALA A 1 85 ? 13.896 -14.548 -18.831 1.00 63.34 85 ALA A CA 1
ATOM 606 C C . ALA A 1 85 ? 14.236 -15.541 -17.709 1.00 63.34 85 ALA A C 1
ATOM 608 O O . ALA A 1 85 ? 14.758 -16.627 -18.046 1.00 63.34 85 ALA A O 1
#

pLDDT: mean 90.67, std 6.22, range [63.34, 97.75]

InterPro domains:
  IPR029044 Nucleotide-diphospho-sugar transferases [G3DSA:3.90.550.10] (1-82)

Secondary structure (DSSP, 8-state):
-HHHHHSSSSS-EEEEETTEEEEEEE--GGGHHHHHT--SSSTTHHHHHT-TTPEEE---TTSS----SHHHHHHHHHHHHHHH-